Protein AF-A0A6S7K488-F1 (afdb_monomer)

Secondary structure (DSSP, 8-st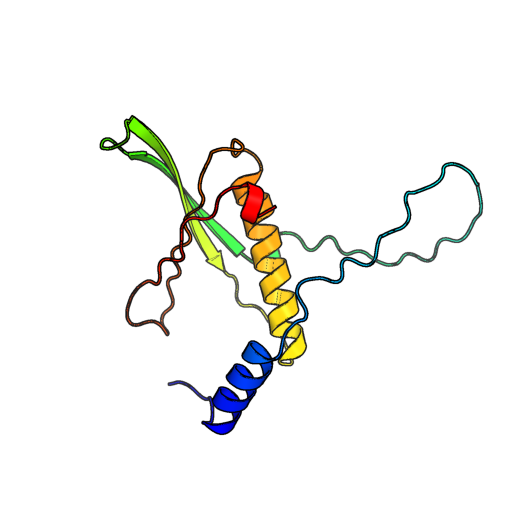ate):
-----HHHHHHHHHHHHH---S-----PPP-------------------GGGTEEEEEEEEEEEGGGTEEEEEEEEEEPPP---SHHHHHHHHHHHHHHHHHHHHTT--TT-EE--EE--TT-SSPEEPPPEEGGGT-

Solvent-accessible surface area (backbone atoms only — not comparable to full-atom values): 9242 Å² total; per-residue (Å²): 134,84,90,72,51,72,67,58,54,49,51,51,53,51,54,63,74,64,59,78,80,85,80,74,81,75,77,77,78,77,88,75,86,85,83,92,77,93,78,91,73,84,74,82,79,72,77,72,57,60,75,68,44,37,44,77,78,48,78,43,82,43,76,44,72,96,73,76,41,75,50,74,48,75,42,73,44,72,47,90,76,94,66,78,56,76,76,50,44,55,56,51,49,51,53,41,50,48,50,47,46,58,69,73,48,72,86,59,56,82,83,43,71,47,70,52,71,51,77,51,96,90,42,97,61,73,46,70,55,74,74,40,47,44,74,78,75,101

Foldseek 3Di:
DDPDDPVNVVVVVVCVVPCPVPDDPPDDDDDDDDDDDDDDPDPPPPPPDLVQFKDFPDKDWDQPPVVRDIDIDTDMDTDDDPDDDPVRVVVSVVVNLLSVCCVVCVPPDQADWDKDWDDDPVDPDIDIDDIDGPVRND

Mean predicted aligned error: 15.74 Å

N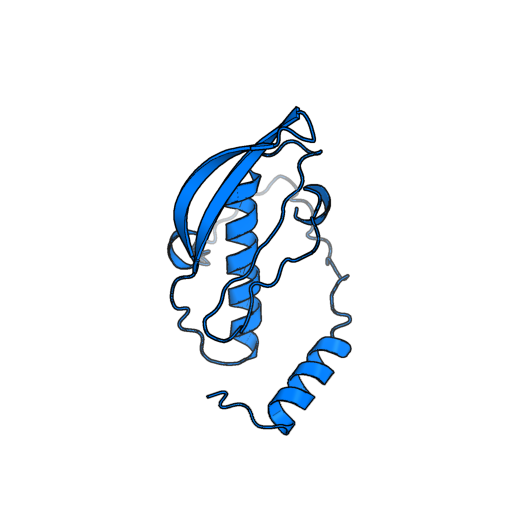earest PDB structures (foldseek):
  7bct-assembly1_A  TM=2.860E-01  e=4.610E+00  Homo sapiens
  8iah-assembly1_3  TM=1.518E-01  e=2.582E+00  Sus scrofa

Organism: Paramuricea clavata (NCBI:txid317549)

Structure (mmCIF, N/CA/C/O backbone):
data_AF-A0A6S7K488-F1
#
_entry.id   AF-A0A6S7K488-F1
#
loop_
_atom_site.group_PDB
_atom_site.id
_atom_site.type_symbol
_atom_site.label_atom_id
_atom_site.label_alt_id
_atom_site.label_comp_id
_atom_site.label_asym_id
_atom_site.label_entity_id
_atom_site.label_seq_id
_atom_site.pdbx_PDB_ins_code
_atom_site.Cartn_x
_atom_site.Cartn_y
_atom_site.Cartn_z
_atom_site.occupancy
_atom_site.B_iso_or_equiv
_atom_site.auth_seq_id
_atom_site.auth_comp_id
_atom_site.auth_asym_id
_atom_site.auth_atom_id
_atom_site.pdbx_PDB_model_num
ATOM 1 N N . MET A 1 1 ? 19.835 -13.423 -8.820 1.00 41.69 1 MET A N 1
ATOM 2 C CA . MET A 1 1 ? 21.120 -12.737 -9.054 1.00 41.69 1 MET A CA 1
ATOM 3 C C . MET A 1 1 ? 20.778 -11.349 -9.538 1.00 41.69 1 MET A C 1
ATOM 5 O O . MET A 1 1 ? 19.880 -11.231 -10.361 1.00 41.69 1 MET A O 1
ATOM 9 N N . ASP A 1 2 ? 21.365 -10.331 -8.925 1.00 51.75 2 ASP A N 1
ATOM 10 C CA . ASP A 1 2 ? 21.099 -8.940 -9.275 1.00 51.75 2 ASP A CA 1
ATOM 11 C C . ASP A 1 2 ? 21.942 -8.570 -10.505 1.00 51.75 2 ASP A C 1
ATOM 13 O O . ASP A 1 2 ? 23.154 -8.776 -10.489 1.00 51.75 2 ASP A O 1
ATOM 17 N N . ASN A 1 3 ? 21.296 -8.106 -11.577 1.00 80.56 3 ASN A N 1
ATOM 18 C CA . ASN A 1 3 ? 21.930 -7.833 -12.877 1.00 80.56 3 ASN A CA 1
ATOM 19 C C . ASN A 1 3 ? 22.471 -6.397 -12.987 1.00 80.56 3 ASN A C 1
ATOM 21 O O . ASN A 1 3 ? 22.798 -5.946 -14.082 1.00 80.56 3 ASN A O 1
ATOM 25 N N . TRP A 1 4 ? 22.527 -5.672 -11.872 1.00 73.56 4 TRP A N 1
ATOM 26 C CA . TRP A 1 4 ? 22.942 -4.277 -11.844 1.00 73.56 4 TRP A CA 1
ATOM 27 C C . TRP A 1 4 ? 24.456 -4.152 -11.711 1.00 73.56 4 TRP A C 1
ATOM 29 O O . TRP A 1 4 ? 25.069 -4.763 -10.829 1.00 73.56 4 TRP A O 1
ATOM 39 N N . THR A 1 5 ? 25.051 -3.320 -12.565 1.00 85.56 5 THR A N 1
ATOM 40 C CA . THR A 1 5 ? 26.456 -2.923 -12.430 1.00 85.56 5 THR A CA 1
ATOM 41 C C . THR A 1 5 ? 26.623 -1.910 -11.295 1.00 85.56 5 THR A C 1
ATOM 43 O O . THR A 1 5 ? 25.674 -1.233 -10.891 1.00 85.56 5 THR A O 1
ATOM 46 N N . GLU A 1 6 ? 27.837 -1.797 -10.752 1.00 75.12 6 GLU A N 1
ATOM 47 C CA . GLU A 1 6 ? 28.142 -0.810 -9.704 1.00 75.12 6 GLU A CA 1
ATOM 48 C C . GLU A 1 6 ? 27.873 0.625 -10.174 1.00 75.12 6 GLU A C 1
ATOM 50 O O . GLU A 1 6 ? 27.328 1.419 -9.409 1.00 75.12 6 GLU A O 1
ATOM 55 N N . ASP A 1 7 ? 28.129 0.916 -11.450 1.00 70.94 7 ASP A N 1
ATOM 56 C CA . ASP A 1 7 ? 27.842 2.219 -12.053 1.00 70.94 7 ASP A CA 1
ATOM 57 C C . ASP A 1 7 ? 26.338 2.510 -12.126 1.00 70.94 7 ASP A C 1
ATOM 59 O O . ASP A 1 7 ? 25.914 3.620 -11.818 1.00 70.94 7 ASP A O 1
ATOM 63 N N . GLN A 1 8 ? 25.506 1.510 -12.447 1.00 71.69 8 GLN A N 1
ATOM 64 C CA . GLN A 1 8 ? 24.046 1.670 -12.458 1.00 71.69 8 GLN A CA 1
ATOM 65 C C . GLN A 1 8 ? 23.491 1.938 -11.058 1.00 71.69 8 GLN A C 1
ATOM 67 O O . GLN A 1 8 ? 22.595 2.762 -10.893 1.00 71.69 8 GLN A O 1
ATOM 72 N N . ARG A 1 9 ? 24.037 1.271 -10.034 1.00 74.50 9 ARG A N 1
ATOM 73 C CA . ARG A 1 9 ? 23.645 1.513 -8.637 1.00 74.50 9 ARG A CA 1
ATOM 74 C C . ARG A 1 9 ? 24.084 2.888 -8.154 1.00 74.50 9 ARG A C 1
ATOM 76 O O . ARG A 1 9 ? 23.349 3.546 -7.425 1.00 74.50 9 ARG A O 1
ATOM 83 N N . ARG A 1 10 ? 25.287 3.310 -8.538 1.00 69.69 10 ARG A N 1
ATOM 84 C CA . ARG A 1 10 ? 25.822 4.615 -8.168 1.00 69.69 10 ARG A CA 1
ATOM 85 C C . ARG A 1 10 ? 25.023 5.739 -8.822 1.00 69.69 10 ARG A C 1
ATOM 87 O O . ARG A 1 10 ? 24.603 6.636 -8.103 1.00 69.69 10 ARG A O 1
ATOM 94 N N . GLN A 1 11 ? 24.741 5.633 -10.121 1.00 71.06 11 GLN A N 1
ATOM 95 C CA . GLN A 1 11 ? 23.911 6.603 -10.836 1.00 71.06 11 GLN A CA 1
ATOM 96 C C . GLN A 1 11 ? 22.516 6.695 -10.216 1.00 71.06 11 GLN A C 1
ATOM 98 O O . GLN A 1 11 ? 22.044 7.786 -9.943 1.00 71.06 11 GLN A O 1
ATOM 103 N N . PHE A 1 12 ? 21.897 5.556 -9.895 1.00 70.19 12 PHE A N 1
ATOM 104 C CA . PHE A 1 12 ? 20.600 5.530 -9.220 1.00 70.19 12 PHE A CA 1
ATOM 105 C C . PHE A 1 12 ? 20.612 6.267 -7.874 1.00 70.19 12 PHE A C 1
ATOM 107 O O . PHE A 1 12 ? 19.702 7.034 -7.579 1.00 70.19 12 PHE A O 1
ATOM 114 N N . ASN A 1 13 ? 21.642 6.050 -7.053 1.00 67.69 13 ASN A N 1
ATOM 115 C CA . ASN A 1 13 ? 21.762 6.724 -5.760 1.00 67.69 13 ASN A CA 1
ATOM 116 C C . ASN A 1 13 ? 22.060 8.225 -5.906 1.00 67.69 13 ASN A C 1
ATOM 118 O O . ASN A 1 13 ? 21.609 9.006 -5.074 1.00 67.69 13 ASN A O 1
ATOM 122 N N . GLU A 1 14 ? 22.822 8.624 -6.927 1.00 70.25 14 GLU A N 1
ATOM 123 C CA . GLU A 1 14 ? 23.097 10.030 -7.239 1.00 70.25 14 GLU A CA 1
ATOM 124 C C . GLU A 1 14 ? 21.835 10.732 -7.771 1.00 70.25 14 GLU A C 1
ATOM 126 O O . GLU A 1 14 ? 21.515 11.819 -7.302 1.00 70.25 14 GLU A O 1
ATOM 131 N N . ASP A 1 15 ? 21.068 10.099 -8.661 1.00 66.44 15 ASP A N 1
ATOM 132 C CA . ASP A 1 15 ? 19.787 10.622 -9.157 1.00 66.44 15 ASP A CA 1
ATOM 133 C C . ASP A 1 15 ? 18.765 10.747 -8.014 1.00 66.44 15 ASP A C 1
ATOM 135 O O . ASP A 1 15 ? 18.071 11.752 -7.909 1.00 66.44 15 ASP A O 1
ATOM 139 N N . TRP A 1 16 ? 18.729 9.771 -7.099 1.00 59.88 16 TRP A N 1
ATOM 140 C CA . TRP A 1 16 ? 17.869 9.792 -5.910 1.00 59.88 16 TRP A CA 1
ATOM 141 C C . TRP A 1 16 ? 18.235 10.900 -4.916 1.00 59.88 16 TRP A C 1
ATOM 143 O O . TRP A 1 16 ? 17.360 11.505 -4.305 1.00 59.88 16 TRP A O 1
ATOM 153 N N . ALA A 1 17 ? 19.531 11.146 -4.709 1.00 58.62 17 ALA A N 1
ATOM 154 C CA . ALA A 1 17 ? 20.002 12.158 -3.767 1.00 58.62 17 ALA A CA 1
ATOM 155 C C . ALA A 1 17 ? 19.887 13.591 -4.311 1.00 58.62 17 ALA A C 1
ATOM 157 O O . ALA A 1 17 ? 19.888 14.527 -3.516 1.00 58.62 17 ALA A O 1
ATOM 158 N N . ASN A 1 18 ? 19.816 13.753 -5.637 1.00 55.16 18 ASN A N 1
ATOM 159 C CA . ASN A 1 18 ? 19.723 15.048 -6.313 1.00 55.16 18 ASN A CA 1
ATOM 160 C C . ASN A 1 18 ? 18.297 15.399 -6.775 1.00 55.16 18 ASN A C 1
ATOM 162 O O . ASN A 1 18 ? 18.100 16.479 -7.333 1.00 55.16 18 ASN A O 1
ATOM 166 N N . ASP A 1 19 ? 17.312 14.521 -6.564 1.00 51.28 19 ASP A N 1
ATOM 167 C CA . ASP A 1 19 ? 15.904 14.825 -6.823 1.00 51.28 19 ASP A CA 1
ATOM 168 C C . ASP A 1 19 ? 15.332 15.713 -5.701 1.00 51.28 19 ASP A C 1
ATOM 170 O O . ASP A 1 19 ? 14.604 15.270 -4.816 1.00 51.28 19 ASP A O 1
ATOM 174 N N . ASP A 1 20 ? 15.674 17.004 -5.753 1.00 47.09 20 ASP A N 1
ATOM 175 C CA . ASP A 1 20 ? 15.010 18.097 -5.022 1.00 47.09 20 ASP A CA 1
ATOM 176 C C . ASP A 1 20 ? 13.594 18.398 -5.594 1.00 47.09 20 ASP A C 1
ATOM 178 O O . ASP A 1 20 ? 12.975 19.410 -5.264 1.00 47.09 20 ASP A O 1
ATOM 182 N N . GLY A 1 21 ? 13.039 17.528 -6.451 1.00 44.00 21 GLY A N 1
ATOM 183 C CA . GLY A 1 21 ? 11.784 17.713 -7.189 1.00 44.00 21 GLY A CA 1
ATOM 184 C C . GLY A 1 21 ? 10.484 17.519 -6.397 1.00 44.00 21 GLY A C 1
ATOM 185 O O . GLY A 1 21 ? 9.409 17.452 -6.991 1.00 44.00 21 GLY A O 1
ATOM 186 N N . LEU A 1 22 ? 10.535 17.453 -5.064 1.00 43.31 22 LEU A N 1
ATOM 187 C CA . LEU A 1 22 ? 9.346 17.486 -4.205 1.00 43.31 22 LEU A CA 1
ATOM 188 C C . LEU A 1 22 ? 9.150 18.886 -3.616 1.00 43.31 22 LEU A C 1
ATOM 190 O O . LEU A 1 22 ? 9.425 19.082 -2.437 1.00 43.31 22 LEU A O 1
ATOM 194 N N . CYS A 1 23 ? 8.685 19.840 -4.433 1.00 38.06 23 CYS A N 1
ATOM 195 C CA . CYS A 1 23 ? 7.826 20.985 -4.057 1.00 38.06 23 CYS A CA 1
ATOM 196 C C . CYS A 1 23 ? 7.753 22.036 -5.186 1.00 38.06 23 CYS A C 1
ATOM 198 O O . CYS A 1 23 ? 8.126 23.188 -4.995 1.00 38.06 23 CYS A O 1
ATOM 200 N N . GLU A 1 24 ? 7.206 21.688 -6.350 1.00 35.31 24 GLU A N 1
ATOM 201 C CA . GLU A 1 24 ? 6.618 22.708 -7.228 1.00 35.31 24 GLU A CA 1
ATOM 202 C C . GLU A 1 24 ? 5.274 22.195 -7.739 1.00 35.31 24 GLU A C 1
ATOM 204 O O . GLU A 1 24 ? 5.108 21.681 -8.841 1.00 35.31 24 GLU A O 1
ATOM 209 N N . LEU A 1 25 ? 4.296 22.276 -6.838 1.00 37.66 25 LEU A N 1
ATOM 210 C CA . LEU A 1 25 ? 2.886 22.238 -7.181 1.00 37.66 25 LEU A CA 1
ATOM 211 C C . LEU A 1 25 ? 2.615 23.516 -7.995 1.00 37.66 25 LEU A C 1
ATOM 213 O O . LEU A 1 25 ? 2.220 24.540 -7.434 1.00 37.66 25 LEU A O 1
ATOM 217 N N . GLU A 1 26 ? 2.908 23.504 -9.300 1.00 33.62 26 GLU A N 1
ATOM 218 C CA . GLU A 1 26 ? 2.420 24.564 -10.179 1.00 33.62 26 GLU A CA 1
ATOM 219 C C . GLU A 1 26 ? 0.893 24.583 -10.062 1.00 33.62 26 GLU A C 1
ATOM 221 O O . GLU A 1 26 ? 0.189 23.601 -10.310 1.00 33.62 26 GLU A O 1
ATOM 226 N N . GLN A 1 27 ? 0.408 25.712 -9.561 1.00 37.12 27 GLN A N 1
ATOM 227 C CA . GLN A 1 27 ? -0.977 25.983 -9.226 1.00 37.12 27 GLN A CA 1
ATOM 228 C C . GLN A 1 27 ? -1.846 25.792 -10.472 1.00 37.12 27 GLN A C 1
ATOM 230 O O . GLN A 1 27 ? -1.832 26.616 -11.386 1.00 37.12 27 GLN A O 1
ATOM 235 N N . LEU A 1 28 ? -2.622 24.707 -10.502 1.00 35.97 28 LEU A N 1
ATOM 236 C CA . LEU A 1 28 ? -3.705 24.545 -11.466 1.00 35.97 28 LEU A CA 1
ATOM 237 C C . LEU A 1 28 ? -4.686 25.719 -11.291 1.00 35.97 28 LEU A C 1
ATOM 239 O O . LEU A 1 28 ? -5.153 25.946 -10.173 1.00 35.97 28 LEU A O 1
ATOM 243 N N . PRO A 1 29 ? -5.010 26.479 -12.351 1.00 34.44 29 PRO A N 1
ATOM 244 C CA . PRO A 1 29 ? -5.986 27.551 -12.245 1.00 34.44 29 PRO A CA 1
ATOM 245 C C . PRO A 1 29 ? -7.379 26.968 -11.968 1.00 34.44 29 PRO A C 1
ATOM 247 O O . PRO A 1 29 ? -7.826 26.038 -12.641 1.00 34.44 29 PRO A O 1
ATOM 250 N N . GLU A 1 30 ? -8.058 27.536 -10.969 1.00 40.41 30 GLU A N 1
ATOM 251 C CA . GLU A 1 30 ? -9.462 27.274 -10.633 1.00 40.41 30 GLU A CA 1
ATOM 252 C C . GLU A 1 30 ? -10.356 27.356 -11.890 1.00 40.41 30 GLU A C 1
ATOM 254 O O . GLU A 1 30 ? -10.204 28.294 -12.686 1.00 40.41 30 GLU A O 1
ATOM 259 N N . PRO A 1 31 ? -11.310 26.426 -12.097 1.00 34.22 31 PRO A N 1
ATOM 260 C CA . PRO A 1 31 ? -12.187 26.477 -13.256 1.00 34.22 31 PRO A CA 1
ATOM 261 C C . PRO A 1 31 ? -13.202 27.609 -13.076 1.00 34.22 31 PRO A C 1
ATOM 263 O O . PRO A 1 31 ? -14.127 27.523 -12.269 1.00 34.22 31 PRO A O 1
ATOM 266 N N . SER A 1 32 ? -13.039 28.680 -13.851 1.00 32.81 32 SER A N 1
ATOM 267 C CA . SER A 1 32 ? -14.046 29.728 -13.978 1.00 32.81 32 SER A CA 1
ATOM 268 C C . SER A 1 32 ? -15.221 29.238 -14.828 1.00 32.81 32 SER A C 1
ATOM 270 O O . SER A 1 32 ? -15.061 28.701 -15.926 1.00 32.81 32 SER A O 1
ATOM 272 N N . GLU A 1 33 ? -16.429 29.406 -14.293 1.00 41.94 33 GLU A N 1
ATOM 273 C CA . GLU A 1 33 ? -17.681 29.133 -14.991 1.00 41.94 33 GLU A CA 1
ATOM 274 C C . GLU A 1 33 ? -17.842 30.022 -16.238 1.00 41.94 33 GLU A C 1
ATOM 276 O O . GLU A 1 33 ? -17.554 31.219 -16.217 1.00 41.94 33 GLU A O 1
ATOM 281 N N . ASN A 1 34 ? -18.434 29.418 -17.275 1.00 35.41 34 ASN A N 1
ATOM 282 C CA . ASN A 1 34 ? -18.913 29.981 -18.545 1.00 35.41 34 ASN A CA 1
ATOM 283 C C . ASN A 1 34 ? -17.890 30.115 -19.687 1.00 35.41 34 ASN A C 1
ATOM 285 O O . ASN A 1 34 ? -17.212 31.131 -19.822 1.00 35.41 34 ASN A O 1
ATOM 289 N N . GLN A 1 35 ? -17.965 29.185 -20.651 1.00 33.66 35 GLN A N 1
ATOM 290 C CA . GLN A 1 35 ? -18.510 29.480 -21.988 1.00 33.66 35 GLN A CA 1
ATOM 291 C C . GLN A 1 35 ? -18.574 28.243 -22.900 1.00 33.66 35 GLN A C 1
ATOM 293 O O . GLN A 1 35 ? -17.698 27.387 -22.929 1.00 33.66 35 GLN A O 1
ATOM 298 N N . ILE A 1 36 ? -19.669 28.186 -23.654 1.00 41.28 36 ILE A N 1
ATOM 299 C CA . ILE A 1 36 ? -20.022 27.198 -24.673 1.00 41.28 36 ILE A CA 1
ATOM 300 C C . ILE A 1 36 ? -19.104 27.384 -25.891 1.00 41.28 36 ILE A C 1
ATOM 302 O O . ILE A 1 36 ? -19.074 28.467 -26.468 1.00 41.28 36 ILE A O 1
ATOM 306 N N . GLY A 1 37 ? -18.420 26.329 -26.339 1.00 32.00 37 GLY A N 1
ATOM 307 C CA . GLY A 1 37 ? -17.617 26.369 -27.564 1.00 32.00 37 GLY A CA 1
ATOM 308 C C . GLY A 1 37 ? -17.138 24.989 -28.005 1.00 32.00 37 GLY A C 1
ATOM 309 O O . GLY A 1 37 ? -16.350 24.352 -27.323 1.00 32.00 37 GLY A O 1
ATOM 310 N N . LYS A 1 38 ? -17.655 24.527 -29.148 1.00 40.28 38 LYS A N 1
ATOM 311 C CA . LYS A 1 38 ? -17.320 23.279 -29.851 1.00 40.28 38 LYS A CA 1
ATOM 312 C C . LYS A 1 38 ? -15.808 23.057 -30.017 1.00 40.28 38 LYS A C 1
ATOM 314 O O . LYS A 1 38 ? -15.123 23.939 -30.520 1.00 40.28 38 LYS A O 1
ATOM 319 N N . GLY A 1 39 ? -15.363 21.826 -29.769 1.00 31.17 39 GLY A N 1
ATOM 320 C CA . GLY A 1 39 ? -14.029 21.346 -30.132 1.00 31.17 39 GLY A CA 1
ATOM 321 C C . GLY A 1 39 ? -13.697 20.035 -29.428 1.00 31.17 39 GLY A C 1
ATOM 322 O O . GLY A 1 39 ? -12.898 20.023 -28.504 1.00 31.17 39 GLY A O 1
ATOM 323 N N . SER A 1 40 ? -14.369 18.949 -29.811 1.00 41.38 40 SER A N 1
ATOM 324 C CA . SER A 1 40 ? -14.036 17.598 -29.353 1.00 41.38 40 SER A CA 1
ATOM 325 C C . SER A 1 40 ? -12.744 17.137 -30.027 1.00 41.38 40 SER A C 1
ATOM 327 O O . SER A 1 40 ? -12.780 16.642 -31.149 1.00 41.38 40 SER A O 1
ATOM 329 N N . GLU A 1 41 ? -11.620 17.299 -29.339 1.00 32.84 41 GLU A N 1
ATOM 330 C CA . GLU A 1 41 ? -10.463 16.423 -29.504 1.00 32.84 41 GLU A CA 1
ATOM 331 C C . GLU A 1 41 ? -10.291 15.666 -28.190 1.00 32.84 41 GLU A C 1
ATOM 333 O O . GLU A 1 41 ? -9.795 16.178 -27.187 1.00 32.84 41 GLU A O 1
ATOM 338 N N . ASP A 1 42 ? -10.826 14.448 -28.194 1.00 34.88 42 ASP A N 1
ATOM 339 C CA . ASP A 1 42 ? -10.716 13.471 -27.126 1.00 34.88 42 ASP A CA 1
ATOM 340 C C . ASP A 1 42 ? -9.238 13.178 -26.835 1.00 34.88 42 ASP A C 1
ATOM 342 O O . ASP A 1 42 ? -8.593 12.399 -27.537 1.00 34.88 42 ASP A O 1
ATOM 346 N N . VAL A 1 43 ? -8.699 13.759 -25.762 1.00 41.06 43 VAL A N 1
ATOM 347 C CA . VAL A 1 43 ? -7.542 13.178 -25.077 1.00 41.06 43 VAL A CA 1
ATOM 348 C C . VAL A 1 43 ? -8.080 11.985 -24.287 1.00 41.06 43 VAL A C 1
ATOM 350 O O . VAL A 1 43 ? -8.859 12.184 -23.348 1.00 41.06 43 VAL A O 1
ATOM 353 N N . PRO A 1 44 ? -7.726 10.732 -24.625 1.00 36.84 44 PRO A N 1
ATOM 354 C CA . PRO A 1 44 ? -8.188 9.594 -23.860 1.00 36.84 44 PRO A CA 1
ATOM 355 C C . PRO A 1 44 ? -7.404 9.560 -22.549 1.00 36.84 44 PRO A C 1
ATOM 357 O O . PRO A 1 44 ? -6.375 8.896 -22.439 1.00 36.84 44 PRO A O 1
ATOM 360 N N . SER A 1 45 ? -7.925 10.233 -21.524 1.00 40.00 45 SER A N 1
ATOM 361 C CA . SER A 1 45 ? -7.623 9.905 -20.134 1.00 40.00 45 SER A CA 1
ATOM 362 C C . SER A 1 45 ? -8.170 8.507 -19.869 1.00 40.00 45 SER A C 1
ATOM 364 O O . SER A 1 45 ? -9.274 8.323 -19.350 1.00 40.00 45 SER A O 1
ATOM 366 N N . LYS A 1 46 ? -7.409 7.487 -20.280 1.00 43.00 46 LYS A N 1
ATOM 367 C CA . LYS A 1 46 ? -7.579 6.121 -19.800 1.00 43.00 46 LYS A CA 1
ATOM 368 C C . LYS A 1 46 ? -7.434 6.193 -18.285 1.00 43.00 46 LYS A C 1
ATOM 370 O O . LYS A 1 46 ? -6.326 6.216 -17.766 1.00 43.00 46 LYS A O 1
ATOM 375 N N . ARG A 1 47 ? -8.564 6.232 -17.576 1.00 42.78 47 ARG A N 1
ATOM 376 C CA . ARG A 1 47 ? -8.628 5.865 -16.161 1.00 42.78 47 ARG A CA 1
ATOM 377 C C . ARG A 1 47 ? -8.150 4.422 -16.076 1.00 42.78 47 ARG A C 1
ATOM 379 O O . ARG A 1 47 ? -8.916 3.489 -16.312 1.00 42.78 47 ARG A O 1
ATOM 386 N N . GLN A 1 48 ? -6.852 4.268 -15.868 1.00 48.62 48 GLN A N 1
ATOM 387 C CA . GLN A 1 48 ? -6.184 2.987 -15.771 1.00 48.62 48 GLN A CA 1
ATOM 388 C C . GLN A 1 48 ? -6.780 2.284 -14.552 1.00 48.62 48 GLN A C 1
ATOM 390 O O . GLN A 1 48 ? -6.780 2.833 -13.447 1.00 48.62 48 GLN A O 1
ATOM 395 N N . ARG A 1 49 ? -7.438 1.141 -14.766 1.00 55.78 49 ARG A N 1
ATOM 396 C CA . ARG A 1 49 ? -8.169 0.466 -13.686 1.00 55.78 49 ARG A CA 1
ATOM 397 C C . ARG A 1 49 ? -7.151 0.025 -12.637 1.00 55.78 49 ARG A C 1
ATOM 399 O O . ARG A 1 49 ? -6.123 -0.536 -12.987 1.00 55.78 49 ARG A O 1
ATOM 406 N N . SER A 1 50 ? -7.439 0.222 -11.351 1.00 58.81 50 SER A N 1
ATOM 407 C CA . SER A 1 50 ? -6.549 -0.207 -10.253 1.00 58.81 50 SER A CA 1
ATOM 408 C C . SER A 1 50 ? -6.216 -1.709 -10.282 1.00 58.81 50 SER A C 1
ATOM 410 O O . SER A 1 50 ? -5.177 -2.123 -9.778 1.00 58.81 50 SER A O 1
ATOM 412 N N . GLU A 1 51 ? -7.063 -2.510 -10.935 1.00 61.44 51 GLU A N 1
ATOM 413 C CA . GLU A 1 51 ? -6.863 -3.936 -11.237 1.00 61.44 51 GLU A CA 1
ATOM 414 C C . GLU A 1 51 ? -5.629 -4.223 -12.110 1.00 61.44 51 GLU A C 1
ATOM 416 O O . GLU A 1 51 ? -5.133 -5.348 -12.115 1.00 61.44 51 GLU A O 1
ATOM 421 N N . GLU A 1 52 ? -5.124 -3.223 -12.833 1.00 77.31 52 GLU A N 1
ATOM 422 C CA . GLU A 1 52 ? -3.956 -3.338 -13.708 1.00 77.31 52 GLU A CA 1
ATOM 423 C C . GLU A 1 52 ? -2.657 -3.448 -12.897 1.00 77.31 52 GLU A C 1
ATOM 425 O O . GLU A 1 52 ? -1.780 -4.244 -13.227 1.00 77.31 52 GLU A O 1
ATOM 430 N N . TYR A 1 53 ? -2.574 -2.750 -11.761 1.00 85.69 53 TYR A N 1
ATOM 431 C CA . TYR A 1 53 ? -1.346 -2.645 -10.970 1.00 85.69 53 TYR A CA 1
ATOM 432 C C . TYR A 1 53 ? -1.220 -3.697 -9.873 1.00 85.69 53 TYR A C 1
ATOM 434 O O . TYR A 1 53 ? -0.134 -4.228 -9.625 1.00 85.69 53 TYR A O 1
ATOM 442 N N . PHE A 1 54 ? -2.316 -4.003 -9.184 1.00 90.31 54 PHE A N 1
ATOM 443 C CA . PHE A 1 54 ? -2.278 -4.892 -8.033 1.00 90.31 54 PHE A CA 1
ATOM 444 C C . PHE A 1 54 ? -3.600 -5.621 -7.824 1.00 90.31 54 PHE A C 1
ATOM 446 O O . PHE A 1 54 ? -4.668 -5.225 -8.287 1.00 90.31 54 PHE A O 1
ATOM 453 N N . SER A 1 55 ? -3.517 -6.698 -7.053 1.00 91.31 55 SER A N 1
ATOM 454 C CA . SER A 1 55 ? -4.655 -7.493 -6.619 1.00 91.31 55 SER A CA 1
ATOM 455 C C . SER A 1 55 ? -4.642 -7.644 -5.102 1.00 91.31 55 SER A C 1
ATOM 457 O O . SER A 1 55 ? -3.636 -8.056 -4.519 1.00 91.31 55 SER A O 1
ATOM 459 N N . ILE A 1 56 ? -5.779 -7.380 -4.458 1.00 91.56 56 ILE A N 1
ATOM 460 C CA . ILE A 1 56 ? -5.977 -7.680 -3.035 1.00 91.56 56 ILE A CA 1
ATOM 461 C C . ILE A 1 56 ? -6.319 -9.168 -2.917 1.00 91.56 56 ILE A C 1
ATOM 463 O O . ILE A 1 56 ? -7.346 -9.619 -3.417 1.00 91.56 56 ILE A O 1
ATOM 467 N N . LYS A 1 57 ? -5.443 -9.947 -2.280 1.00 93.00 57 LYS A N 1
ATOM 468 C CA . LYS A 1 57 ? -5.586 -11.405 -2.132 1.00 93.00 57 LYS A CA 1
ATOM 469 C C . LYS A 1 57 ? -6.448 -11.788 -0.942 1.00 93.00 57 LYS A C 1
ATOM 471 O O . LYS A 1 57 ? -7.174 -12.774 -1.002 1.00 93.00 57 LYS A O 1
ATOM 476 N N . SER A 1 58 ? -6.365 -11.021 0.139 1.00 91.38 58 SER A N 1
ATOM 477 C CA . SER A 1 58 ? -7.191 -11.226 1.325 1.00 91.38 58 SER A CA 1
ATOM 478 C C . SER A 1 58 ? -7.301 -9.947 2.137 1.00 91.38 58 SER A C 1
ATOM 480 O O . SER A 1 58 ? -6.346 -9.172 2.202 1.00 91.38 58 SER A O 1
ATOM 482 N N . VAL A 1 59 ? -8.431 -9.790 2.818 1.00 92.00 59 VAL A N 1
ATOM 483 C CA . VAL A 1 59 ? -8.669 -8.734 3.805 1.00 92.00 59 VAL A CA 1
ATOM 484 C C . VAL A 1 59 ? -9.015 -9.405 5.124 1.00 92.00 59 VAL A C 1
ATOM 486 O O . VAL A 1 59 ? -9.849 -10.312 5.158 1.00 92.00 59 VAL A O 1
ATOM 489 N N . LYS A 1 60 ? -8.361 -8.996 6.209 1.00 92.19 60 LYS A N 1
ATOM 490 C CA . LYS A 1 60 ? -8.592 -9.557 7.540 1.00 92.19 60 LYS A CA 1
ATOM 491 C C . LYS A 1 60 ? -8.732 -8.445 8.564 1.00 92.19 60 LYS A C 1
ATOM 493 O O . LYS A 1 60 ? -7.829 -7.638 8.730 1.00 92.19 60 LYS A O 1
ATOM 498 N N . GLN A 1 61 ? -9.822 -8.461 9.321 1.00 90.25 61 GLN A N 1
ATOM 499 C CA . GLN A 1 61 ? -9.947 -7.592 10.484 1.00 90.25 61 GLN A CA 1
ATOM 500 C C . GLN A 1 61 ? -9.142 -8.169 11.654 1.00 90.25 61 GLN A C 1
ATOM 502 O O . GLN A 1 61 ? -9.231 -9.361 11.970 1.00 90.25 61 GLN A O 1
ATOM 507 N N . VAL A 1 62 ? -8.347 -7.327 12.302 1.00 87.31 62 VAL A N 1
ATOM 508 C CA . VAL A 1 62 ? -7.499 -7.700 13.434 1.00 87.31 62 VAL A CA 1
ATOM 509 C C . VAL A 1 62 ? -7.857 -6.879 14.661 1.00 87.31 62 VAL A C 1
ATOM 511 O O . VAL A 1 62 ? -8.130 -5.687 14.578 1.00 87.31 62 VAL A O 1
ATOM 514 N N . ASN A 1 63 ? -7.855 -7.519 15.829 1.00 85.69 63 ASN A N 1
ATOM 515 C CA . ASN A 1 63 ? -8.023 -6.832 17.105 1.00 85.69 63 ASN A CA 1
ATOM 516 C C . ASN A 1 63 ? -6.665 -6.738 17.802 1.00 85.69 63 ASN A C 1
ATOM 518 O O . ASN A 1 63 ? -6.074 -7.749 18.196 1.00 85.69 63 ASN A O 1
ATOM 522 N N . VAL A 1 64 ? -6.173 -5.515 17.964 1.00 79.69 64 VAL A N 1
ATOM 523 C CA . VAL A 1 64 ? -4.897 -5.231 18.608 1.00 79.69 64 VAL A CA 1
ATOM 524 C C . VAL A 1 64 ? -5.146 -4.980 20.092 1.00 79.69 64 VAL A C 1
ATOM 526 O O . VAL A 1 64 ? -5.278 -3.846 20.559 1.00 79.69 64 VAL A O 1
ATOM 529 N N . ARG A 1 65 ? -5.176 -6.080 20.856 1.00 79.88 65 ARG A N 1
ATOM 530 C CA . ARG A 1 65 ? -5.508 -6.096 22.294 1.00 79.88 65 ARG A CA 1
ATOM 531 C C . ARG A 1 65 ? -4.726 -5.077 23.122 1.00 79.88 65 ARG A C 1
ATOM 533 O O . ARG A 1 65 ? -5.302 -4.444 23.999 1.00 79.88 65 ARG A O 1
ATOM 540 N N . LYS A 1 66 ? -3.430 -4.901 22.831 1.00 76.50 66 LYS A N 1
ATOM 541 C CA . LYS A 1 66 ? -2.537 -3.985 23.565 1.00 76.50 66 LYS A CA 1
ATOM 542 C C . LYS A 1 66 ? -3.035 -2.537 23.552 1.00 76.50 66 LYS A C 1
ATOM 544 O O . LYS A 1 66 ? -2.862 -1.834 24.539 1.00 76.50 66 LYS A O 1
ATOM 549 N N . PHE A 1 67 ? -3.667 -2.117 22.459 1.00 75.38 67 PHE A N 1
ATOM 550 C CA . PHE A 1 67 ? -4.141 -0.747 22.269 1.00 75.38 67 PHE A CA 1
ATOM 551 C C . PHE A 1 67 ? -5.669 -0.649 22.245 1.00 75.38 67 PHE A C 1
ATOM 553 O O . PHE A 1 67 ? -6.198 0.418 21.962 1.00 75.38 67 PHE A O 1
ATOM 560 N N . LYS A 1 68 ? -6.379 -1.754 22.536 1.00 81.88 68 LYS A N 1
ATOM 561 C CA . LYS A 1 68 ? -7.847 -1.854 22.446 1.00 81.88 68 LYS A CA 1
ATOM 562 C C . LYS A 1 68 ? -8.397 -1.282 21.131 1.00 81.88 68 LYS A C 1
ATOM 564 O O . LYS A 1 68 ? -9.447 -0.651 21.124 1.00 81.88 68 LYS A O 1
ATOM 569 N N . THR A 1 69 ? -7.675 -1.502 20.035 1.00 81.12 69 THR A N 1
ATOM 570 C CA . THR A 1 69 ? -8.044 -0.995 18.713 1.00 81.12 69 THR A CA 1
ATOM 571 C C . THR A 1 69 ? -8.283 -2.141 17.742 1.00 81.12 69 THR A C 1
ATOM 573 O O . THR A 1 69 ? -7.840 -3.274 17.961 1.00 81.12 69 THR A O 1
ATOM 576 N N . THR A 1 70 ? -8.991 -1.842 16.666 1.00 84.75 70 THR A N 1
ATOM 577 C CA . THR A 1 70 ? -9.161 -2.727 15.521 1.00 84.75 70 THR A CA 1
ATOM 578 C C . THR A 1 70 ? -8.359 -2.189 14.350 1.00 84.75 70 THR A C 1
ATOM 580 O O . THR A 1 70 ? -8.268 -0.982 14.168 1.00 84.75 70 THR A O 1
ATOM 583 N N . GLY A 1 71 ? -7.785 -3.084 13.560 1.00 86.06 71 GLY A N 1
ATOM 584 C CA . GLY A 1 71 ? -7.136 -2.758 12.300 1.00 86.06 71 GLY A CA 1
ATOM 585 C C . GLY A 1 71 ? -7.653 -3.655 11.188 1.00 86.06 71 GLY A C 1
ATOM 586 O O . GLY A 1 71 ? -8.362 -4.637 11.441 1.00 86.06 71 GLY A O 1
ATOM 587 N N . THR A 1 72 ? -7.254 -3.332 9.967 1.00 89.38 72 THR A N 1
ATOM 588 C CA . THR A 1 72 ? -7.547 -4.133 8.784 1.00 89.38 72 THR A CA 1
ATOM 589 C C . THR A 1 72 ? -6.235 -4.451 8.086 1.00 89.38 72 THR A C 1
ATOM 591 O O . THR A 1 72 ? -5.529 -3.552 7.640 1.00 89.38 72 THR A O 1
ATOM 594 N N . ASP A 1 73 ? -5.913 -5.738 8.000 1.00 90.88 73 ASP A N 1
ATOM 595 C CA . ASP A 1 73 ? -4.747 -6.233 7.283 1.00 90.88 73 ASP A CA 1
ATOM 596 C C . ASP A 1 73 ? -5.149 -6.542 5.837 1.00 90.88 73 ASP A C 1
ATOM 598 O O . ASP A 1 73 ? -5.980 -7.423 5.578 1.00 90.88 73 ASP A O 1
ATOM 602 N N . TYR A 1 74 ? -4.522 -5.839 4.896 1.00 91.44 74 TYR A N 1
ATOM 603 C CA . TYR A 1 74 ? -4.650 -6.086 3.464 1.00 91.44 74 TYR A CA 1
ATOM 604 C C . TYR A 1 74 ? -3.439 -6.874 2.967 1.00 91.44 74 TYR A C 1
ATOM 606 O O . TYR A 1 74 ? -2.299 -6.433 3.101 1.00 91.44 74 TYR A O 1
ATOM 614 N N . ASN A 1 75 ? -3.678 -8.037 2.363 1.00 92.88 75 ASN A N 1
ATOM 615 C CA . ASN A 1 75 ? -2.642 -8.767 1.639 1.00 92.88 75 ASN A CA 1
ATOM 616 C C . ASN A 1 75 ? -2.714 -8.386 0.162 1.00 92.88 75 ASN A C 1
ATOM 618 O O . ASN A 1 75 ? -3.682 -8.733 -0.520 1.00 92.88 75 ASN A O 1
ATOM 622 N N . VAL A 1 76 ? -1.704 -7.666 -0.314 1.00 92.19 76 VAL A N 1
ATOM 623 C CA . VAL A 1 76 ? -1.660 -7.106 -1.664 1.00 92.19 76 VAL A CA 1
ATOM 624 C C . VAL A 1 76 ? -0.532 -7.757 -2.445 1.00 92.19 76 VAL A C 1
ATOM 626 O O . VAL A 1 76 ? 0.597 -7.854 -1.969 1.00 92.19 76 VAL A O 1
ATOM 629 N N . GLN A 1 77 ? -0.844 -8.184 -3.664 1.00 92.31 77 GLN A N 1
ATOM 630 C CA . GLN A 1 77 ? 0.135 -8.677 -4.620 1.00 92.31 77 GLN A CA 1
ATOM 631 C C . GLN A 1 77 ? 0.162 -7.737 -5.822 1.00 92.31 77 GLN A C 1
ATOM 633 O O . GLN A 1 77 ? -0.865 -7.553 -6.476 1.00 92.31 77 GLN A O 1
ATOM 638 N N . PHE A 1 78 ? 1.330 -7.173 -6.120 1.00 89.19 78 PHE A N 1
ATOM 639 C CA . PHE A 1 78 ? 1.540 -6.422 -7.354 1.00 89.19 78 PHE A CA 1
ATOM 640 C C . PHE A 1 78 ? 1.566 -7.370 -8.553 1.00 89.19 78 PHE A C 1
ATOM 642 O O . PHE A 1 78 ? 2.144 -8.461 -8.488 1.00 89.19 78 PHE A O 1
ATOM 649 N N . ASN A 1 79 ? 0.917 -6.953 -9.635 1.00 88.62 79 ASN A N 1
ATOM 650 C CA . ASN A 1 79 ? 0.989 -7.655 -10.907 1.00 88.62 79 ASN A CA 1
ATOM 651 C C . ASN A 1 79 ? 2.346 -7.356 -11.571 1.00 88.62 79 ASN A C 1
ATOM 653 O O . ASN A 1 79 ? 2.953 -6.322 -11.280 1.00 88.62 79 ASN A O 1
ATOM 657 N N . PRO A 1 80 ? 2.844 -8.230 -12.461 1.00 83.81 80 PRO A N 1
ATOM 658 C CA . PRO A 1 80 ? 3.999 -7.901 -13.286 1.00 83.81 80 PRO A CA 1
ATOM 659 C C . PRO A 1 80 ? 3.727 -6.618 -14.077 1.00 83.81 80 PRO A C 1
ATOM 661 O O . PRO A 1 80 ? 2.740 -6.540 -14.806 1.00 83.81 80 PRO A O 1
ATOM 664 N N . LEU A 1 81 ? 4.595 -5.623 -13.913 1.00 78.31 81 LEU A N 1
ATOM 665 C CA . LEU A 1 81 ? 4.519 -4.367 -14.646 1.00 78.31 81 LEU A CA 1
ATOM 666 C C . LEU A 1 81 ? 5.405 -4.490 -15.886 1.00 78.31 81 LEU A C 1
ATOM 668 O O . LEU A 1 81 ? 6.610 -4.711 -15.761 1.00 78.31 81 LEU A O 1
ATOM 672 N N . ASP A 1 82 ? 4.815 -4.365 -17.071 1.00 72.88 82 ASP A N 1
ATOM 673 C CA . ASP A 1 82 ? 5.569 -4.314 -18.323 1.00 72.88 82 ASP A CA 1
ATOM 674 C C . ASP A 1 82 ? 5.986 -2.865 -18.591 1.00 72.88 82 ASP A C 1
ATOM 676 O O . ASP A 1 82 ? 5.256 -2.086 -19.204 1.00 72.88 82 ASP A O 1
ATOM 680 N N . VAL A 1 83 ? 7.125 -2.468 -18.017 1.00 73.62 83 VAL A N 1
ATOM 681 C CA . VAL A 1 83 ? 7.637 -1.097 -18.109 1.00 73.62 83 VAL A CA 1
ATOM 682 C C . VAL A 1 83 ? 8.984 -1.095 -18.810 1.00 73.62 83 VAL A C 1
ATOM 684 O O . VAL A 1 83 ? 9.941 -1.733 -18.368 1.00 73.62 83 VAL A O 1
ATOM 687 N N . HIS A 1 84 ? 9.070 -0.339 -19.901 1.00 71.00 84 HIS A N 1
ATOM 688 C CA . HIS A 1 84 ? 10.303 -0.155 -20.656 1.00 71.00 84 HIS A CA 1
ATOM 689 C C . HIS A 1 84 ? 10.900 1.232 -20.389 1.00 71.00 84 HIS A C 1
ATOM 691 O O . HIS A 1 84 ? 10.240 2.254 -20.586 1.00 71.00 84 HIS A O 1
ATOM 697 N N . GLY A 1 85 ? 12.172 1.254 -19.980 1.00 68.19 85 GLY A N 1
ATOM 698 C CA . GLY A 1 85 ? 12.940 2.472 -19.705 1.00 68.19 85 GLY A CA 1
ATOM 699 C C . GLY A 1 85 ? 12.833 2.954 -18.253 1.00 68.19 85 GLY A C 1
ATOM 700 O O . GLY A 1 85 ? 11.747 3.010 -17.685 1.00 68.19 85 GLY A O 1
ATOM 701 N N . VAL A 1 86 ? 13.976 3.330 -17.667 1.00 67.38 86 VAL A N 1
ATOM 702 C CA . VAL A 1 86 ? 14.106 3.774 -16.262 1.00 67.38 86 VAL A CA 1
ATOM 703 C C . VAL A 1 86 ? 13.146 4.918 -15.883 1.00 67.38 86 VAL A C 1
ATOM 705 O O . VAL A 1 86 ? 12.510 4.799 -14.836 1.00 67.38 86 VAL A O 1
ATOM 708 N N . PRO A 1 87 ? 12.937 5.965 -16.711 1.00 71.81 87 PRO A N 1
ATOM 709 C CA . PRO A 1 87 ? 12.031 7.063 -16.351 1.00 71.81 87 PRO A CA 1
ATOM 710 C C . PRO A 1 87 ? 10.576 6.611 -16.164 1.00 71.81 87 PRO A C 1
ATOM 712 O O . PRO A 1 87 ? 9.876 7.079 -15.269 1.00 71.81 87 PRO A O 1
ATOM 715 N N . ASN A 1 88 ? 10.129 5.642 -16.967 1.00 76.06 88 ASN A N 1
ATOM 716 C CA . ASN A 1 88 ? 8.755 5.146 -16.919 1.00 76.06 88 ASN A CA 1
ATOM 717 C C . ASN A 1 88 ? 8.505 4.257 -15.697 1.00 76.06 88 ASN A C 1
ATOM 719 O O . ASN A 1 88 ? 7.365 4.150 -15.244 1.00 76.06 88 ASN A O 1
ATOM 723 N N . VAL A 1 89 ? 9.552 3.627 -15.148 1.00 80.38 89 VAL A N 1
ATOM 724 C CA . VAL A 1 89 ? 9.441 2.765 -13.961 1.00 80.38 89 VAL A CA 1
ATOM 725 C C . VAL A 1 89 ? 8.972 3.575 -12.762 1.00 80.38 89 VAL A C 1
ATOM 727 O O . VAL A 1 89 ? 8.028 3.159 -12.098 1.00 80.38 89 VAL A O 1
ATOM 730 N N . MET A 1 90 ? 9.569 4.743 -12.518 1.00 80.50 90 MET A N 1
ATOM 731 C CA . MET A 1 90 ? 9.199 5.571 -11.366 1.00 80.50 90 MET A CA 1
ATOM 732 C C . MET A 1 90 ? 7.790 6.127 -11.486 1.00 80.50 90 MET A C 1
ATOM 734 O O . MET A 1 90 ? 7.017 6.028 -10.537 1.00 80.50 90 MET A O 1
ATOM 738 N N . TRP A 1 91 ? 7.420 6.622 -12.667 1.00 83.12 91 TRP A N 1
ATOM 739 C CA . TRP A 1 91 ? 6.059 7.089 -12.907 1.00 83.12 91 TRP A CA 1
ATOM 740 C C . TRP A 1 91 ? 5.031 5.971 -12.683 1.00 83.12 91 TRP A C 1
ATOM 742 O O . TRP A 1 91 ? 4.069 6.151 -11.941 1.00 83.12 91 TRP A O 1
ATOM 752 N N . THR A 1 92 ? 5.292 4.778 -13.228 1.00 85.06 92 THR A N 1
ATOM 753 C CA . THR A 1 92 ? 4.396 3.622 -13.076 1.00 85.06 92 THR A CA 1
ATOM 754 C C . THR A 1 92 ? 4.298 3.163 -11.621 1.00 85.06 92 THR A C 1
ATOM 756 O O . THR A 1 92 ? 3.209 2.843 -11.148 1.00 85.06 92 THR A O 1
ATOM 759 N N . LEU A 1 93 ? 5.416 3.138 -10.887 1.00 84.62 93 LEU A N 1
ATOM 760 C CA . LEU A 1 93 ? 5.423 2.796 -9.465 1.00 84.62 93 LEU A CA 1
ATOM 761 C C . LEU A 1 93 ? 4.643 3.823 -8.642 1.00 84.62 93 LEU A C 1
ATOM 763 O O . LEU A 1 93 ? 3.813 3.421 -7.829 1.00 84.62 93 LEU A O 1
ATOM 767 N N . ASN A 1 94 ? 4.851 5.119 -8.884 1.00 85.62 94 ASN A N 1
ATOM 768 C CA . ASN A 1 94 ? 4.111 6.182 -8.208 1.00 85.62 94 ASN A CA 1
ATOM 769 C C . ASN A 1 94 ? 2.607 6.049 -8.457 1.00 85.62 94 ASN A C 1
ATOM 771 O O . ASN A 1 94 ? 1.839 6.019 -7.500 1.00 85.62 94 ASN A O 1
ATOM 775 N N . SER A 1 95 ? 2.181 5.861 -9.710 1.00 87.31 95 SER A N 1
ATOM 776 C CA . SER A 1 95 ? 0.767 5.637 -10.033 1.00 87.31 95 SER A CA 1
ATOM 777 C C . SER A 1 95 ? 0.207 4.370 -9.381 1.00 87.31 95 SER A C 1
ATOM 779 O O . SER A 1 95 ? -0.909 4.383 -8.861 1.00 87.31 95 SER A O 1
ATOM 781 N N . ALA A 1 96 ? 0.976 3.277 -9.353 1.00 88.12 96 ALA A N 1
ATOM 782 C CA . ALA A 1 96 ? 0.563 2.034 -8.710 1.00 88.12 96 ALA A CA 1
ATOM 783 C C . ALA A 1 96 ? 0.377 2.200 -7.194 1.00 88.12 96 ALA A C 1
ATOM 785 O O . ALA A 1 96 ? -0.617 1.717 -6.648 1.00 88.12 96 ALA A O 1
ATOM 786 N N . PHE A 1 97 ? 1.302 2.887 -6.516 1.00 87.75 97 PHE A N 1
ATOM 787 C CA . PHE A 1 97 ? 1.196 3.169 -5.085 1.00 87.75 97 PHE A CA 1
ATOM 788 C C . PHE A 1 97 ? 0.081 4.165 -4.778 1.00 87.75 97 PHE A C 1
ATOM 790 O O . PHE A 1 97 ? -0.672 3.926 -3.841 1.00 87.75 97 PHE A O 1
ATOM 797 N N . GLN A 1 98 ? -0.092 5.216 -5.578 1.00 87.19 98 GLN A N 1
ATOM 798 C CA . GLN A 1 98 ? -1.190 6.167 -5.406 1.00 87.19 98 GLN A CA 1
ATOM 799 C C . GLN A 1 98 ? -2.547 5.461 -5.509 1.00 87.19 98 GLN A C 1
ATOM 801 O O . GLN A 1 98 ? -3.337 5.501 -4.571 1.00 87.19 98 GLN A O 1
ATOM 806 N N . HIS A 1 99 ? -2.767 4.682 -6.573 1.00 88.56 99 HIS A N 1
ATOM 807 C CA . HIS A 1 99 ? -3.992 3.889 -6.726 1.00 88.56 99 HIS A CA 1
ATOM 808 C C . HIS A 1 99 ? -4.183 2.862 -5.600 1.00 88.56 99 HIS A C 1
ATOM 810 O O . HIS A 1 99 ? -5.317 2.505 -5.267 1.00 88.56 99 HIS A O 1
ATOM 816 N N . LEU A 1 100 ? -3.087 2.336 -5.046 1.00 89.75 100 LEU A N 1
ATOM 817 C CA . LEU A 1 100 ? -3.131 1.433 -3.905 1.00 89.75 100 LEU A CA 1
ATOM 818 C C . LEU A 1 100 ? -3.614 2.159 -2.655 1.00 89.75 100 LEU A C 1
ATOM 820 O O . LEU A 1 100 ? -4.536 1.673 -2.003 1.00 89.75 100 LEU A O 1
ATOM 824 N N . PHE A 1 101 ? -3.008 3.297 -2.331 1.00 88.25 101 PHE A N 1
ATOM 825 C CA . PHE A 1 101 ? -3.389 4.083 -1.169 1.0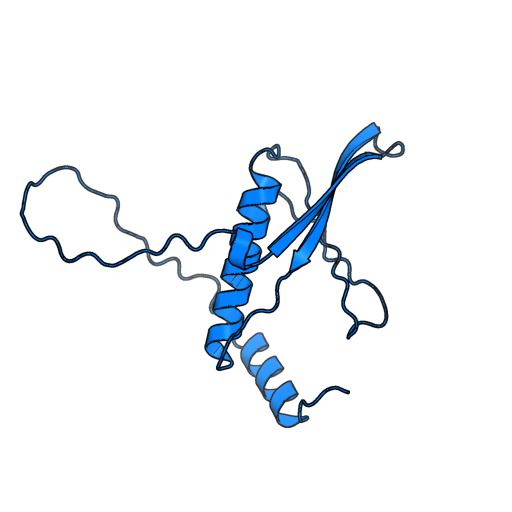0 88.25 101 PHE A CA 1
ATOM 826 C C . PHE A 1 101 ? -4.824 4.568 -1.295 1.00 88.25 101 PHE A C 1
ATOM 828 O O . PHE A 1 101 ? -5.620 4.187 -0.447 1.00 88.25 101 PHE A O 1
ATOM 835 N N . ASP A 1 102 ? -5.197 5.225 -2.393 1.00 87.44 102 ASP A N 1
ATOM 836 C CA . ASP A 1 102 ? -6.564 5.706 -2.630 1.00 87.44 102 ASP A CA 1
ATOM 837 C C . ASP A 1 102 ? -7.613 4.612 -2.395 1.00 87.44 102 ASP A C 1
ATOM 839 O O . ASP A 1 102 ? -8.657 4.836 -1.783 1.00 87.44 102 ASP A O 1
ATOM 843 N N . ARG A 1 103 ? -7.327 3.387 -2.855 1.00 87.50 103 ARG A N 1
ATOM 844 C CA . ARG A 1 103 ? -8.237 2.250 -2.700 1.00 87.50 103 ARG A CA 1
ATOM 845 C C . ARG A 1 103 ? -8.283 1.700 -1.275 1.00 87.50 103 ARG A C 1
ATOM 847 O O . ARG A 1 103 ? -9.325 1.197 -0.867 1.00 87.50 103 ARG A O 1
ATOM 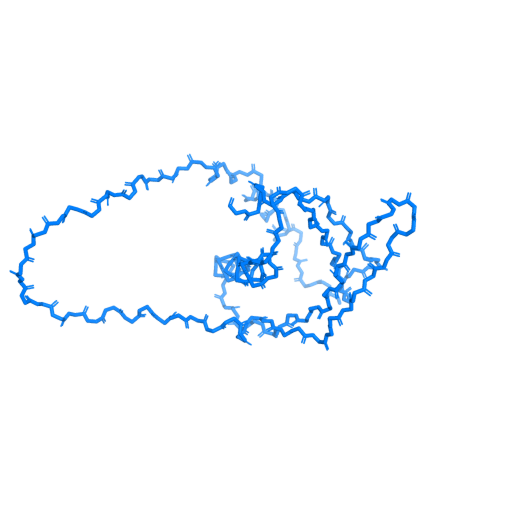854 N N . LEU A 1 104 ? -7.161 1.684 -0.560 1.00 87.44 104 LEU A N 1
ATOM 855 C CA . LEU A 1 104 ? -7.078 1.097 0.781 1.00 87.44 104 LEU A CA 1
ATOM 856 C C . LEU A 1 104 ? -7.444 2.084 1.891 1.00 87.44 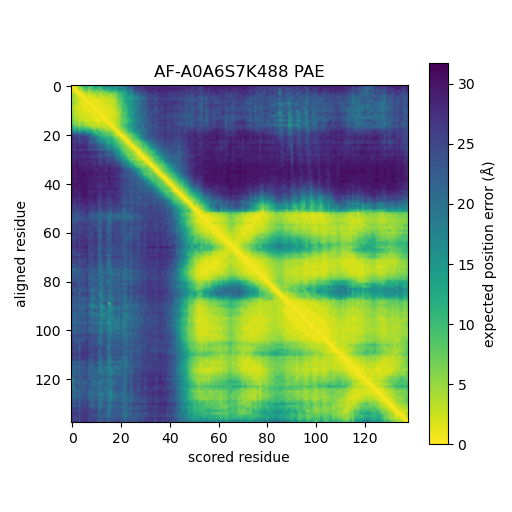104 LEU A C 1
ATOM 858 O O . LEU A 1 104 ? -7.845 1.647 2.971 1.00 87.44 104 LEU A O 1
ATOM 862 N N . THR A 1 105 ? -7.291 3.383 1.637 1.00 86.69 105 THR A N 1
ATOM 863 C CA . THR A 1 105 ? -7.477 4.445 2.625 1.00 86.69 105 THR A CA 1
ATOM 864 C C . THR A 1 105 ? -8.791 5.208 2.465 1.00 86.69 105 THR A C 1
ATOM 866 O O . THR A 1 105 ? -9.099 6.016 3.335 1.00 86.69 105 THR A O 1
ATOM 869 N N . SER A 1 106 ? -9.606 4.926 1.436 1.00 84.38 106 SER A N 1
ATOM 870 C CA . SER A 1 106 ? -10.857 5.657 1.150 1.00 84.38 106 SER A CA 1
ATOM 871 C C . SER A 1 106 ? -11.821 5.761 2.335 1.00 84.38 106 SER A C 1
ATOM 873 O O . SER A 1 106 ? -12.515 6.764 2.482 1.00 84.38 106 SER A O 1
ATOM 875 N N . ASP A 1 107 ? -11.852 4.730 3.180 1.00 82.31 107 ASP A N 1
ATOM 876 C CA . ASP A 1 107 ? -12.774 4.623 4.313 1.00 82.31 107 ASP A CA 1
ATOM 877 C C . ASP A 1 107 ? -12.068 4.859 5.663 1.00 82.31 107 ASP A C 1
ATOM 879 O O . ASP A 1 107 ? -12.643 4.607 6.725 1.00 82.31 107 ASP A O 1
ATOM 883 N N . MET A 1 108 ? -10.803 5.298 5.644 1.00 83.62 108 MET A N 1
ATOM 884 C CA . MET A 1 108 ? -10.020 5.525 6.857 1.00 83.62 108 MET A CA 1
ATOM 885 C C . MET A 1 108 ? -10.416 6.827 7.546 1.00 83.62 108 MET A C 1
ATOM 887 O O . MET A 1 108 ? -10.672 7.854 6.916 1.00 83.62 108 MET A O 1
ATOM 891 N N . ALA A 1 109 ? -10.426 6.805 8.877 1.00 83.31 109 ALA A N 1
ATOM 892 C CA . ALA A 1 109 ? -10.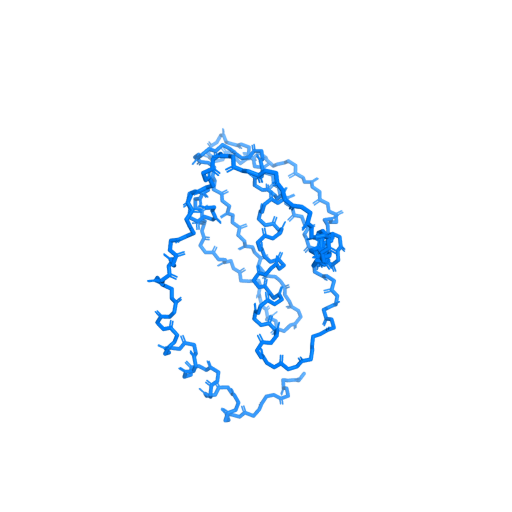602 8.022 9.647 1.00 83.31 109 ALA A CA 1
ATOM 893 C C . ALA A 1 109 ? -9.311 8.867 9.614 1.00 83.31 109 ALA A C 1
ATOM 895 O O . ALA A 1 109 ? -8.213 8.310 9.573 1.00 83.31 109 ALA A O 1
ATOM 896 N N . PRO A 1 110 ? -9.388 10.203 9.776 1.00 78.19 110 PRO A N 1
ATOM 897 C CA . PRO A 1 110 ? -8.211 11.084 9.724 1.00 78.19 110 PRO A CA 1
ATOM 898 C C . PRO A 1 110 ? -7.098 10.782 10.744 1.00 78.19 110 PRO A C 1
ATOM 900 O O . PRO A 1 110 ? -5.993 11.302 10.637 1.00 78.19 110 PRO A O 1
ATOM 903 N N . ARG A 1 111 ? -7.395 9.996 11.787 1.00 81.69 111 ARG A N 1
ATOM 904 C CA . ARG A 1 111 ? -6.435 9.605 12.835 1.00 81.69 111 ARG A CA 1
ATOM 905 C C . ARG A 1 111 ? -5.909 8.185 12.673 1.00 81.69 111 ARG A C 1
ATOM 907 O O . ARG A 1 111 ? -5.101 7.752 13.497 1.00 81.69 111 ARG A O 1
ATOM 914 N N . ASP A 1 112 ? -6.377 7.464 11.664 1.00 83.25 112 ASP A N 1
ATOM 915 C CA . ASP A 1 112 ? -5.897 6.123 11.406 1.00 83.25 112 ASP A CA 1
ATOM 916 C C . ASP A 1 112 ? -4.483 6.176 10.819 1.00 83.25 112 ASP A C 1
ATOM 918 O O . ASP A 1 112 ? -4.062 7.149 10.186 1.00 83.25 112 ASP A O 1
ATOM 922 N N . GLN A 1 113 ? -3.729 5.113 11.079 1.00 84.31 113 GLN A N 1
ATOM 923 C CA . GLN A 1 113 ? -2.351 4.972 10.633 1.00 84.31 113 GLN A CA 1
ATOM 924 C C . GLN A 1 113 ? -2.248 3.810 9.659 1.00 84.31 113 GLN A C 1
ATOM 926 O O . GLN A 1 113 ? -2.822 2.742 9.886 1.00 84.31 113 GLN A O 1
ATOM 931 N N . VAL A 1 114 ? -1.457 4.001 8.611 1.00 86.19 114 VAL A N 1
ATOM 932 C CA . VAL A 1 114 ? -1.131 2.966 7.639 1.00 86.19 114 VAL A CA 1
ATOM 933 C C . VAL A 1 114 ? 0.282 2.474 7.905 1.00 86.19 114 VAL A C 1
ATOM 935 O O . VAL A 1 114 ? 1.218 3.255 8.058 1.00 86.19 114 VAL A O 1
ATOM 938 N N . ARG A 1 115 ? 0.455 1.153 7.927 1.00 87.62 115 ARG A N 1
ATOM 939 C CA . ARG A 1 115 ? 1.770 0.520 7.983 1.00 87.62 115 ARG A CA 1
ATOM 940 C C . ARG A 1 115 ? 1.977 -0.321 6.736 1.00 87.62 115 ARG A C 1
ATOM 942 O O . ARG A 1 115 ? 1.239 -1.278 6.516 1.00 87.62 115 ARG A O 1
ATOM 949 N N . LEU A 1 116 ? 3.025 -0.017 5.973 1.00 88.31 116 LEU A N 1
ATOM 950 C CA . LEU A 1 116 ? 3.438 -0.849 4.846 1.00 88.31 116 LEU A CA 1
ATOM 951 C C . LEU A 1 116 ? 4.496 -1.860 5.270 1.00 88.31 116 LEU A C 1
ATOM 953 O O . LEU A 1 116 ? 5.500 -1.522 5.902 1.00 88.31 116 LEU A O 1
ATOM 957 N N . ILE A 1 117 ? 4.275 -3.110 4.870 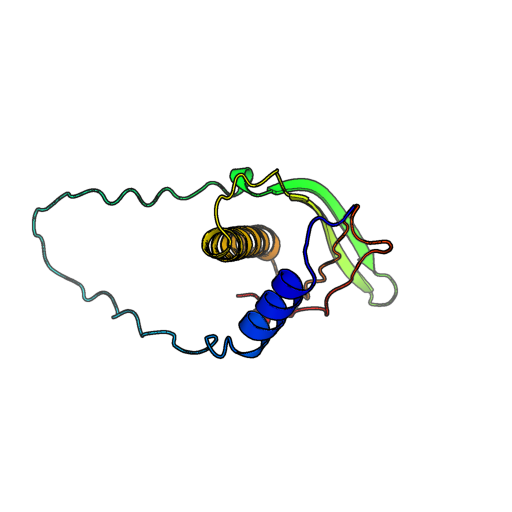1.00 90.19 117 ILE A N 1
ATOM 958 C CA . ILE A 1 117 ? 5.243 -4.194 5.007 1.00 90.19 117 ILE A CA 1
ATOM 959 C C . ILE A 1 117 ? 5.512 -4.746 3.611 1.00 90.19 117 ILE A C 1
ATOM 961 O O . ILE A 1 117 ? 4.655 -5.395 3.013 1.00 90.19 117 ILE A O 1
ATOM 965 N N . LEU A 1 118 ? 6.712 -4.486 3.102 1.00 89.25 118 LEU A N 1
ATOM 966 C CA . LEU A 1 118 ? 7.157 -4.960 1.803 1.00 89.25 118 LEU A CA 1
ATOM 967 C C . LEU A 1 118 ? 7.819 -6.331 1.940 1.00 89.25 118 LEU A C 1
ATOM 969 O O . LEU A 1 118 ? 8.742 -6.527 2.736 1.00 89.25 118 LEU A O 1
ATOM 973 N N . ASN A 1 119 ? 7.364 -7.262 1.108 1.00 89.56 119 ASN A N 1
ATOM 974 C CA . ASN A 1 119 ? 7.928 -8.595 0.966 1.00 89.56 119 ASN A CA 1
ATOM 975 C C . ASN A 1 119 ? 8.331 -8.809 -0.492 1.00 89.56 119 ASN A C 1
ATOM 977 O O . ASN A 1 119 ? 7.533 -8.572 -1.393 1.00 89.56 119 ASN A O 1
ATOM 981 N N . SER A 1 120 ? 9.556 -9.274 -0.723 1.00 86.25 120 SER A N 1
ATOM 982 C CA . SER A 1 120 ? 10.050 -9.610 -2.059 1.00 86.25 120 SER A CA 1
ATOM 983 C C . SER A 1 120 ? 11.040 -10.763 -1.964 1.00 86.25 120 SER A C 1
ATOM 985 O O . SER A 1 120 ? 11.765 -10.874 -0.981 1.00 86.25 120 SER A O 1
ATOM 987 N N . HIS A 1 121 ? 11.116 -11.588 -3.009 1.00 86.06 121 HIS A N 1
ATOM 988 C CA . HIS A 1 121 ? 12.132 -12.638 -3.131 1.00 86.06 121 HIS A CA 1
ATOM 989 C C . HIS A 1 121 ? 13.564 -12.086 -3.198 1.00 86.06 121 HIS A C 1
ATOM 991 O O . HIS A 1 121 ? 14.516 -12.818 -2.946 1.00 86.06 121 HIS A O 1
ATOM 997 N N . GLN A 1 122 ? 13.720 -10.804 -3.538 1.00 85.12 122 GLN A N 1
ATOM 998 C CA . GLN A 1 122 ? 15.009 -10.107 -3.527 1.00 85.12 122 GLN A CA 1
ATOM 999 C C . GLN A 1 122 ? 15.421 -9.653 -2.118 1.00 85.12 122 GLN A C 1
ATOM 1001 O O . GLN A 1 122 ? 16.578 -9.301 -1.903 1.00 85.12 122 GLN A O 1
ATOM 1006 N N . LEU A 1 123 ? 14.496 -9.666 -1.154 1.00 83.25 123 LEU A N 1
ATOM 1007 C CA . LEU A 1 123 ? 14.746 -9.262 0.222 1.00 83.25 123 LEU A CA 1
ATOM 1008 C C . LEU A 1 123 ? 14.889 -10.500 1.112 1.00 83.25 123 LEU A C 1
ATOM 1010 O O . LEU A 1 123 ? 13.989 -11.330 1.197 1.00 83.25 123 LEU A O 1
ATOM 1014 N N . HIS A 1 124 ? 15.999 -10.601 1.847 1.00 85.44 124 HIS A N 1
ATOM 1015 C CA . HIS A 1 124 ? 16.201 -11.684 2.822 1.00 85.44 124 HIS A CA 1
ATOM 1016 C C . HIS A 1 124 ? 15.207 -11.641 3.995 1.00 85.44 124 HIS A C 1
ATOM 1018 O O . HIS A 1 124 ? 14.983 -12.652 4.657 1.00 85.44 124 HIS A O 1
ATOM 1024 N N . LYS A 1 125 ? 14.634 -10.466 4.274 1.00 88.12 125 LYS A N 1
ATOM 1025 C CA . LYS A 1 125 ? 13.638 -10.227 5.321 1.00 88.12 125 LYS A CA 1
ATOM 1026 C C . LYS A 1 125 ? 12.654 -9.153 4.873 1.00 88.12 125 LYS A C 1
ATOM 1028 O O . LYS A 1 125 ? 13.018 -8.274 4.095 1.00 88.12 125 LYS A O 1
ATOM 1033 N N . SER A 1 126 ? 11.444 -9.192 5.417 1.00 88.88 126 SER A N 1
ATOM 1034 C CA . SER A 1 126 ? 10.441 -8.147 5.219 1.00 88.88 126 SER A CA 1
ATOM 1035 C C . SER A 1 126 ? 10.973 -6.782 5.649 1.00 88.88 126 SER A C 1
ATOM 1037 O O . SER A 1 126 ? 11.620 -6.662 6.695 1.00 88.88 126 SER A O 1
ATOM 1039 N N . ILE A 1 127 ? 10.656 -5.749 4.874 1.00 88.31 127 ILE A N 1
ATOM 1040 C CA . ILE A 1 127 ? 10.924 -4.360 5.245 1.00 88.31 127 ILE A CA 1
ATOM 1041 C C . ILE A 1 127 ? 9.618 -3.752 5.733 1.00 88.31 127 ILE A C 1
ATOM 1043 O O . ILE A 1 127 ? 8.607 -3.794 5.040 1.00 88.31 127 ILE A O 1
ATOM 1047 N N . SER A 1 128 ? 9.637 -3.190 6.937 1.00 87.38 128 SER A N 1
ATOM 1048 C CA . SER A 1 128 ? 8.536 -2.373 7.435 1.00 87.38 128 SER A CA 1
ATOM 1049 C C . SER A 1 128 ? 8.900 -0.918 7.222 1.00 87.38 128 SER A C 1
ATOM 1051 O O . SER A 1 128 ? 9.913 -0.466 7.754 1.00 87.38 128 SER A O 1
ATOM 1053 N N . LEU A 1 129 ? 8.060 -0.195 6.494 1.00 82.50 129 LEU A N 1
ATOM 1054 C CA . LEU A 1 129 ? 8.149 1.257 6.440 1.00 82.50 129 LEU A CA 1
ATOM 1055 C C . LEU A 1 129 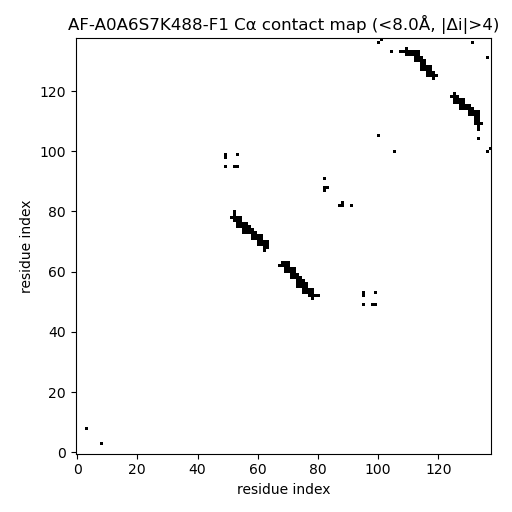? 7.604 1.858 7.749 1.00 82.50 129 LEU A C 1
ATOM 1057 O O . LEU A 1 129 ? 6.881 1.160 8.484 1.00 82.50 129 LEU A O 1
ATOM 1061 N N . PRO A 1 130 ? 7.972 3.111 8.078 1.00 80.31 130 PRO A N 1
ATOM 1062 C CA . PRO A 1 130 ? 7.343 3.858 9.161 1.00 80.31 130 PRO A CA 1
ATOM 1063 C C . PRO A 1 130 ? 5.819 3.899 9.007 1.00 80.31 130 PRO A C 1
ATOM 1065 O O . PRO A 1 130 ? 5.299 3.821 7.894 1.00 80.31 130 PRO A O 1
ATOM 1068 N N . CYS A 1 131 ? 5.103 4.002 10.128 1.00 79.31 131 CYS A N 1
ATOM 1069 C CA . CYS A 1 131 ? 3.665 4.243 10.073 1.00 79.31 131 CYS A CA 1
ATOM 1070 C C . CYS A 1 131 ? 3.421 5.648 9.527 1.00 79.31 131 CYS A C 1
ATOM 1072 O O . CYS A 1 131 ? 3.958 6.609 10.073 1.00 79.31 131 CYS A O 1
ATOM 1074 N N . LEU A 1 132 ? 2.598 5.737 8.492 1.00 78.81 132 LEU A N 1
ATOM 1075 C CA . LEU A 1 132 ? 2.176 6.986 7.881 1.00 78.81 132 LEU A CA 1
ATOM 1076 C C . LEU A 1 132 ? 0.792 7.345 8.423 1.00 78.81 132 LEU A C 1
ATOM 1078 O O . LEU A 1 132 ? -0.078 6.476 8.552 1.00 78.81 132 LEU A O 1
ATOM 1082 N N . SER A 1 133 ? 0.587 8.606 8.781 1.00 76.44 133 SER A N 1
ATOM 1083 C CA . SER A 1 133 ? -0.747 9.131 9.058 1.00 76.44 133 SER A CA 1
ATOM 1084 C C . SER A 1 133 ? -1.502 9.352 7.749 1.00 76.44 133 SER A C 1
ATOM 1086 O O . SER A 1 133 ? -0.892 9.597 6.714 1.00 76.44 133 SER A O 1
ATOM 1088 N N . TYR A 1 134 ? -2.835 9.286 7.786 1.00 70.31 134 TYR A N 1
ATOM 1089 C CA . TYR A 1 134 ? -3.663 9.535 6.600 1.00 70.31 134 TYR A CA 1
ATOM 1090 C C . TYR A 1 134 ? -3.309 10.860 5.891 1.00 70.31 134 TYR A C 1
ATOM 1092 O O . TYR A 1 134 ? -3.198 10.892 4.672 1.00 70.31 134 TYR A O 1
ATOM 1100 N N . ASN A 1 135 ? -3.026 11.917 6.660 1.00 69.94 135 ASN A N 1
ATOM 1101 C CA . ASN A 1 135 ? -2.666 13.242 6.138 1.00 69.94 135 ASN A CA 1
ATOM 1102 C C . ASN A 1 135 ? -1.271 13.316 5.485 1.00 69.94 135 ASN A C 1
ATOM 1104 O O . ASN A 1 135 ? -0.937 14.337 4.900 1.00 69.94 135 ASN A O 1
ATOM 1108 N N . GLU A 1 136 ? -0.424 12.299 5.654 1.00 66.88 136 GLU A N 1
ATOM 1109 C CA . GLU A 1 136 ? 0.892 12.208 4.999 1.00 66.88 136 GLU A CA 1
ATOM 1110 C C . GLU A 1 136 ? 0.834 11.369 3.712 1.00 66.88 136 GLU A C 1
ATOM 1112 O O . GLU A 1 136 ? 1.834 11.257 3.007 1.00 66.88 136 GLU A O 1
ATOM 1117 N N . ILE A 1 137 ? -0.309 10.732 3.440 1.00 63.41 137 ILE A N 1
ATOM 1118 C CA . ILE A 1 137 ? -0.522 9.821 2.307 1.00 63.41 137 ILE A CA 1
ATOM 1119 C C . ILE A 1 137 ? -1.379 10.481 1.220 1.00 63.41 137 ILE A C 1
ATOM 1121 O O . ILE A 1 137 ? -1.205 10.153 0.047 1.00 63.41 137 ILE A O 1
ATOM 1125 N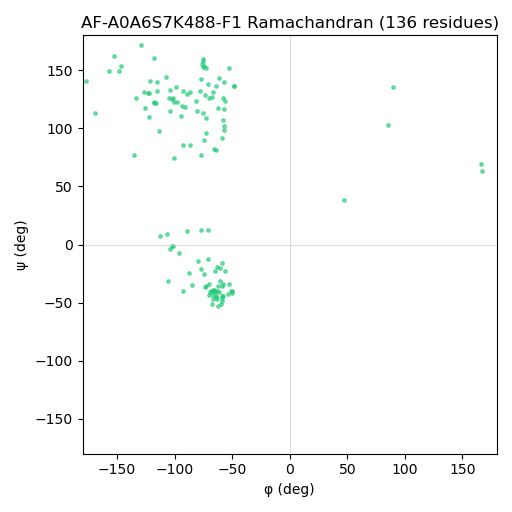 N . VAL A 1 138 ? -2.301 11.366 1.618 1.00 56.53 138 VAL A N 1
ATOM 1126 C CA . VAL A 1 138 ? -3.280 12.048 0.753 1.00 56.53 138 VAL A CA 1
ATOM 1127 C C . VAL A 1 138 ? -2.971 13.533 0.653 1.00 56.53 138 VAL A C 1
ATOM 1129 O O . VAL A 1 138 ? -2.700 14.134 1.716 1.00 56.53 138 VAL A O 1
#

Radius of gyration: 19.82 Å; Cα contacts (8 Å, |Δi|>4): 100; chains: 1; bounding box: 48×43×54 Å

pLDDT: mean 71.14, std 19.57, range [31.17, 93.0]

Sequence (138 aa):
MDNWTEDQRRQFNEDWANDDGLCELEQLPEPSENQIGKGSEDVPSKRQRSEEYFSIKSVKQVNVRKFKTTGTDYNVQFNPLDVHGVPNVMWTLNSAFQHLFDRLTSDMAPRDQVRLILNSHQLHKSISLPCLSYNEIV